Protein AF-A0A3D1RFX2-F1 (afdb_monomer_lite)

Secondary structure (DSSP, 8-state):
--------------PPPP----PPPPPPP-----------------EEEEEEE-TTS-EEEEEEEEPPGGG-SHHHHHHHHHHH-TTS-EEEEEEETTEEEEEES-THIIIIISTTTHHHHHHHHHHHHHTTSTT--EEEEE---BTTB--EEE-HHHHHHTT-

Radius of gyration: 29.31 Å; chains: 1; bounding box: 61×71×76 Å

pLDDT: mean 80.64, std 20.68, range [35.94, 98.88]

Structure (mmCIF, N/CA/C/O backbone):
data_AF-A0A3D1RFX2-F1
#
_entry.id   AF-A0A3D1RFX2-F1
#
loop_
_atom_site.group_PDB
_atom_site.id
_atom_site.type_symbol
_atom_site.label_atom_id
_atom_site.label_alt_id
_atom_site.label_comp_id
_atom_site.label_asym_id
_atom_site.label_entity_id
_atom_site.label_seq_id
_atom_site.pdbx_PDB_ins_code
_atom_site.Cartn_x
_atom_site.Cartn_y
_atom_site.Cartn_z
_atom_site.occupancy
_atom_site.B_iso_or_equiv
_atom_site.auth_seq_id
_atom_site.auth_comp_id
_atom_site.auth_asym_id
_atom_site.auth_atom_id
_atom_site.pdbx_PDB_model_num
ATOM 1 N N . MET A 1 1 ? -39.037 42.378 -50.726 1.00 35.94 1 MET A N 1
ATOM 2 C CA . MET A 1 1 ? -38.202 43.366 -51.443 1.00 35.94 1 MET A CA 1
ATOM 3 C C . MET A 1 1 ? -36.954 43.651 -50.611 1.00 35.94 1 MET A C 1
ATOM 5 O O . MET A 1 1 ? -37.068 43.789 -49.404 1.00 35.94 1 MET A O 1
ATOM 9 N N . LYS A 1 2 ? -35.787 43.660 -51.273 1.00 37.69 2 LYS A N 1
ATOM 10 C CA . LYS A 1 2 ? -34.523 44.370 -50.950 1.00 37.69 2 LYS A CA 1
ATOM 11 C C . LYS A 1 2 ? -34.789 45.742 -50.256 1.00 37.69 2 LYS A C 1
ATOM 13 O O . LYS A 1 2 ? -35.808 46.326 -50.586 1.00 37.69 2 LYS A O 1
ATOM 18 N N . LYS A 1 3 ? -33.964 46.395 -49.416 1.00 47.69 3 LYS A N 1
ATOM 19 C CA . LYS A 1 3 ? -32.527 46.336 -49.066 1.00 47.69 3 LYS A CA 1
ATOM 20 C C . LYS A 1 3 ? -32.203 47.500 -48.066 1.00 47.69 3 LYS A C 1
ATOM 22 O O . LYS A 1 3 ? -32.823 48.545 -48.191 1.00 47.69 3 LYS A O 1
ATOM 27 N N . TYR A 1 4 ? -31.161 47.313 -47.235 1.00 54.84 4 TYR A N 1
ATOM 28 C CA . TYR A 1 4 ? -30.155 48.270 -46.676 1.00 54.84 4 TYR A CA 1
ATOM 29 C C . TYR A 1 4 ? -30.423 49.276 -45.516 1.00 54.84 4 TYR A C 1
ATOM 31 O O . TYR A 1 4 ? -31.164 50.233 -45.675 1.00 54.84 4 TYR A O 1
ATOM 39 N N . PHE A 1 5 ? -29.691 49.044 -44.399 1.00 53.72 5 PHE A N 1
ATOM 40 C CA . PHE A 1 5 ? -28.691 49.875 -43.656 1.00 53.72 5 PHE A CA 1
ATOM 41 C C . PHE A 1 5 ? -28.795 51.421 -43.635 1.00 53.72 5 PHE A C 1
ATOM 43 O O . PHE A 1 5 ? -29.028 52.018 -44.683 1.00 53.72 5 PHE A O 1
ATOM 50 N N . PRO A 1 6 ? -28.481 52.089 -42.492 1.00 55.72 6 PRO A N 1
ATOM 51 C CA . PRO A 1 6 ? -27.070 52.345 -42.136 1.00 55.72 6 PRO A CA 1
ATOM 52 C C . PRO A 1 6 ? -26.681 52.353 -40.637 1.00 55.72 6 PRO A C 1
ATOM 54 O O . PRO A 1 6 ? -27.497 52.424 -39.726 1.00 55.72 6 PRO A O 1
ATOM 57 N N . ILE A 1 7 ? -25.358 52.278 -40.456 1.00 57.44 7 ILE A N 1
ATOM 58 C CA . ILE A 1 7 ? -24.538 52.364 -39.240 1.00 57.44 7 ILE A CA 1
ATOM 59 C C . ILE A 1 7 ? -24.594 53.776 -38.632 1.00 57.44 7 ILE A C 1
ATOM 61 O O . ILE A 1 7 ? -24.485 54.756 -39.365 1.00 57.44 7 ILE A O 1
ATOM 65 N N . ALA A 1 8 ? -24.620 53.870 -37.299 1.00 55.34 8 ALA A N 1
ATOM 66 C CA . ALA A 1 8 ? -24.149 55.041 -36.560 1.00 55.34 8 ALA A CA 1
ATOM 67 C C . ALA A 1 8 ? -23.390 54.584 -35.303 1.00 55.34 8 ALA A C 1
ATOM 69 O O . ALA A 1 8 ? -23.938 53.914 -34.431 1.00 55.34 8 ALA A O 1
ATOM 70 N N . ALA A 1 9 ? -22.102 54.920 -35.263 1.00 55.16 9 ALA A N 1
ATOM 71 C CA . ALA A 1 9 ? -21.226 54.830 -34.102 1.00 55.16 9 ALA A CA 1
ATOM 72 C C . ALA A 1 9 ? -21.413 56.060 -33.197 1.00 55.16 9 ALA A C 1
ATOM 74 O O . ALA A 1 9 ? -21.772 57.108 -33.728 1.00 55.16 9 ALA A O 1
ATOM 75 N N . ILE A 1 10 ? -21.097 55.935 -31.894 1.00 49.28 10 ILE A N 1
ATOM 76 C CA . ILE A 1 10 ? -20.456 56.931 -30.990 1.00 49.28 10 ILE A CA 1
ATOM 77 C C . ILE A 1 10 ? -20.910 56.758 -29.526 1.00 49.28 10 ILE A C 1
ATOM 79 O O . ILE A 1 10 ? -22.106 56.689 -29.256 1.00 49.28 10 ILE A O 1
ATOM 83 N N . SER A 1 11 ? -19.924 56.788 -28.609 1.00 47.22 11 SER A N 1
ATOM 84 C CA . SER A 1 11 ? -19.923 57.317 -27.214 1.00 47.22 11 SER A CA 1
ATOM 85 C C . SER A 1 11 ? -19.313 56.311 -26.224 1.00 47.22 11 SER A C 1
ATOM 87 O O . SER A 1 11 ? -19.892 55.258 -25.997 1.00 47.22 11 SER A O 1
ATOM 89 N N . VAL A 1 12 ? -18.056 56.454 -25.785 1.00 53.31 12 VAL A N 1
ATOM 90 C CA . VAL A 1 12 ? -17.487 57.417 -24.805 1.00 53.31 12 VAL A CA 1
ATOM 91 C C . VAL A 1 12 ? -17.635 56.941 -23.346 1.00 53.31 12 VAL A C 1
ATOM 93 O O . VAL A 1 12 ? -18.729 56.874 -22.805 1.00 53.31 12 VAL A O 1
ATOM 96 N N . LEU A 1 13 ? -16.463 56.625 -22.774 1.00 56.25 13 LEU A N 1
ATOM 97 C CA . LEU A 1 13 ? -15.957 56.801 -21.402 1.00 56.25 13 LEU A CA 1
ATOM 98 C C . LEU A 1 13 ? -16.950 56.870 -20.231 1.00 56.25 13 LEU A C 1
ATOM 100 O O . LEU A 1 13 ? -17.696 57.835 -20.099 1.00 56.25 13 LEU A O 1
ATOM 104 N N . LEU A 1 14 ? -16.739 55.985 -19.251 1.00 58.66 14 LEU A N 1
ATOM 105 C CA . LEU A 1 14 ? -16.925 56.321 -17.839 1.00 58.66 14 LEU A CA 1
ATOM 106 C C . LEU A 1 14 ? -15.698 55.888 -17.030 1.00 58.66 14 LEU A C 1
ATOM 108 O O . LEU A 1 14 ? -15.405 54.704 -16.874 1.00 58.66 14 LEU A O 1
ATOM 112 N N . ALA A 1 15 ? -14.984 56.902 -16.544 1.00 51.62 15 ALA A N 1
ATOM 113 C CA . ALA A 1 15 ? -14.059 56.827 -15.430 1.00 51.62 15 ALA A CA 1
ATOM 114 C C . ALA A 1 15 ? -14.859 56.652 -14.130 1.00 51.62 15 ALA A C 1
ATOM 116 O O . ALA A 1 15 ? -15.853 57.349 -13.921 1.00 51.62 15 ALA A O 1
ATOM 117 N N . ALA A 1 16 ? -14.420 55.749 -13.254 1.00 55.69 16 ALA A N 1
ATOM 118 C CA . ALA A 1 16 ? -14.953 55.628 -11.903 1.00 55.69 16 ALA A CA 1
ATOM 119 C C . ALA A 1 16 ? -14.048 56.399 -10.932 1.00 55.69 16 ALA A C 1
ATOM 121 O O . ALA A 1 16 ? -12.867 56.086 -10.783 1.00 55.69 16 ALA A O 1
ATOM 122 N N . CYS A 1 17 ? -14.620 57.431 -10.309 1.00 61.66 17 CYS A N 1
ATOM 123 C CA . CYS A 1 17 ? -14.021 58.198 -9.222 1.00 61.66 17 CYS A CA 1
ATOM 124 C C . CYS A 1 17 ? -14.038 57.414 -7.905 1.00 61.66 17 CYS A C 1
ATOM 126 O O . CYS A 1 17 ? -14.946 56.627 -7.639 1.00 61.66 17 CYS A O 1
ATOM 128 N N . GLY A 1 18 ? -13.027 57.695 -7.082 1.00 49.12 18 GLY A N 1
ATOM 129 C CA . GLY A 1 18 ? -12.847 57.149 -5.745 1.00 49.12 18 GLY A CA 1
ATOM 130 C C . GLY A 1 18 ? -13.809 57.702 -4.693 1.00 49.12 18 GLY A C 1
ATOM 131 O O . GLY A 1 18 ? -14.353 58.799 -4.818 1.00 49.12 18 GLY A O 1
ATOM 132 N N . GLY A 1 19 ? -13.955 56.918 -3.626 1.00 42.44 19 GLY A N 1
ATOM 133 C CA . GLY A 1 19 ? -14.517 57.327 -2.344 1.00 42.44 19 GLY A CA 1
ATOM 134 C C . GLY A 1 19 ? -13.434 57.267 -1.265 1.00 42.44 19 GLY A C 1
ATOM 135 O O . GLY A 1 19 ? -12.658 56.314 -1.212 1.00 42.44 19 GLY A O 1
ATOM 136 N N . GLN A 1 20 ? -13.361 58.320 -0.453 1.00 49.94 20 GLN A N 1
ATOM 137 C CA . GLN A 1 20 ? -12.486 58.455 0.711 1.00 49.94 20 GLN A CA 1
ATOM 138 C C . GLN A 1 20 ? -13.082 57.723 1.917 1.00 49.94 20 GLN A C 1
ATOM 140 O O . GLN A 1 20 ? -14.265 57.897 2.191 1.00 49.94 20 GLN A O 1
ATOM 145 N N . ASP A 1 21 ? -12.246 57.045 2.707 1.00 44.06 21 ASP A N 1
ATOM 146 C CA . ASP A 1 21 ? -12.545 56.799 4.118 1.00 44.06 21 ASP A CA 1
ATOM 147 C C . ASP A 1 21 ? -11.284 56.941 4.995 1.00 44.06 21 ASP A C 1
ATOM 149 O O . ASP A 1 21 ? -10.296 56.230 4.849 1.00 44.06 21 ASP A O 1
ATOM 153 N N . LYS A 1 22 ? -11.355 57.972 5.844 1.00 40.41 22 LYS A N 1
ATOM 154 C CA . LYS A 1 22 ? -10.842 58.168 7.212 1.00 40.41 22 LYS A CA 1
ATOM 155 C C . LYS A 1 22 ? -9.475 57.577 7.615 1.00 40.41 22 LYS A C 1
ATOM 157 O O . LYS A 1 22 ? -9.271 56.378 7.741 1.00 40.41 22 LYS A O 1
ATOM 162 N N . GLN A 1 23 ? -8.592 58.515 7.960 1.00 47.72 23 GLN A N 1
ATOM 163 C CA . GLN A 1 23 ? -7.315 58.382 8.665 1.00 47.72 23 GLN A CA 1
ATOM 164 C C . GLN A 1 23 ? -7.404 57.510 9.937 1.00 47.72 23 GLN A C 1
ATOM 166 O O . GLN A 1 23 ? -8.243 57.795 10.792 1.00 47.72 23 GLN A O 1
ATOM 171 N N . PRO A 1 24 ? -6.502 56.531 10.132 1.00 38.31 24 PRO A N 1
ATOM 172 C CA . PRO A 1 24 ? -6.238 55.945 11.438 1.00 38.31 24 PRO A CA 1
ATOM 173 C C . PRO A 1 24 ? -5.152 56.745 12.163 1.00 38.31 24 PRO A C 1
ATOM 175 O O . PRO A 1 24 ? -4.081 57.019 11.619 1.00 38.31 24 PRO A O 1
ATOM 178 N N . GLU A 1 25 ? -5.451 57.121 13.399 1.00 43.91 25 GLU A N 1
ATOM 179 C CA . GLU A 1 25 ? -4.521 57.706 14.358 1.00 43.91 25 GLU A CA 1
ATOM 180 C C . GLU A 1 25 ? -3.430 56.692 14.724 1.00 43.91 25 GLU A C 1
ATOM 182 O O . GLU A 1 25 ? -3.712 55.529 15.006 1.00 43.91 25 GLU A O 1
ATOM 187 N N . THR A 1 26 ? -2.177 57.140 14.717 1.00 40.94 26 THR A N 1
ATOM 188 C CA . THR A 1 26 ? -1.003 56.382 15.161 1.00 40.94 26 THR A CA 1
ATOM 189 C C . THR A 1 26 ? -1.017 56.178 16.679 1.00 40.94 26 THR A C 1
ATOM 191 O O . THR A 1 26 ? -1.008 57.175 17.405 1.00 40.94 26 THR A O 1
ATOM 194 N N . PRO A 1 27 ? -0.858 54.945 17.190 1.00 44.12 27 PRO A N 1
ATOM 195 C CA . PRO A 1 27 ? -0.264 54.712 18.498 1.00 44.12 27 PRO A CA 1
ATOM 196 C C . PRO A 1 27 ? 1.205 54.298 18.330 1.00 44.12 27 PRO A C 1
ATOM 198 O O . PRO A 1 27 ? 1.540 53.406 17.551 1.00 44.12 27 PRO A O 1
ATOM 201 N N . ALA A 1 28 ? 2.085 54.972 19.068 1.00 43.53 28 ALA A N 1
ATOM 202 C CA . ALA A 1 28 ? 3.491 54.611 19.238 1.00 43.53 28 ALA A CA 1
ATOM 203 C C . ALA A 1 28 ? 3.637 53.239 19.952 1.00 43.53 28 ALA A C 1
ATOM 205 O O . ALA A 1 28 ? 2.679 52.762 20.566 1.00 43.53 28 ALA A O 1
ATOM 206 N N . PRO A 1 29 ? 4.812 52.585 19.868 1.00 50.59 29 PRO A N 1
ATOM 207 C CA . PRO A 1 29 ? 4.963 51.158 20.122 1.00 50.59 29 PRO A CA 1
ATOM 208 C C . PRO A 1 29 ? 5.013 50.856 21.621 1.00 50.59 29 PRO A C 1
ATOM 210 O O . PRO A 1 29 ? 5.698 51.548 22.377 1.00 50.59 29 PRO A O 1
ATOM 213 N N . VAL A 1 30 ? 4.337 49.783 22.036 1.00 43.06 30 VAL A N 1
ATOM 214 C CA . VAL A 1 30 ? 4.544 49.173 23.351 1.00 43.06 30 VAL A CA 1
ATOM 215 C C . VAL A 1 30 ? 4.783 47.681 23.173 1.00 43.06 30 VAL A C 1
ATOM 217 O O . VAL A 1 30 ? 4.087 46.983 22.440 1.00 43.06 30 VAL A O 1
ATOM 220 N N . ASP A 1 31 ? 5.865 47.294 23.817 1.00 42.34 31 ASP A N 1
ATOM 221 C CA . ASP A 1 31 ? 6.603 46.050 23.834 1.00 42.34 31 ASP A CA 1
ATOM 222 C C . ASP A 1 31 ? 5.822 44.855 24.420 1.00 42.34 31 ASP A C 1
ATOM 224 O O . ASP A 1 31 ? 4.835 45.014 25.136 1.00 42.34 31 ASP A O 1
ATOM 228 N N . SER A 1 32 ? 6.389 43.671 24.177 1.00 47.16 32 SER A N 1
ATOM 229 C CA . SER A 1 32 ? 6.165 42.384 24.840 1.00 47.16 32 SER A CA 1
ATOM 230 C C . SER A 1 32 ? 5.041 41.478 24.318 1.00 47.16 32 SER A C 1
ATOM 232 O O . SER A 1 32 ? 3.918 41.436 24.807 1.00 47.16 32 SER A O 1
ATOM 234 N N . THR A 1 33 ? 5.452 40.640 23.363 1.00 49.41 33 THR A N 1
ATOM 235 C CA . THR A 1 33 ? 5.419 39.172 23.484 1.00 49.41 33 THR A CA 1
ATOM 236 C C . THR A 1 33 ? 4.125 38.563 24.026 1.00 49.41 33 THR A C 1
ATOM 238 O O . THR A 1 33 ? 4.033 38.187 25.191 1.00 49.41 33 THR A O 1
ATOM 241 N N . ASN A 1 34 ? 3.175 38.315 23.129 1.00 47.72 34 ASN A N 1
ATOM 242 C CA . ASN A 1 34 ? 2.271 37.181 23.281 1.00 47.72 34 ASN A CA 1
ATOM 243 C C . ASN A 1 34 ? 2.497 36.229 22.107 1.00 47.72 34 ASN A C 1
ATOM 245 O O . ASN A 1 34 ? 1.684 36.120 21.190 1.00 47.72 34 ASN A O 1
ATOM 249 N N . VAL A 1 35 ? 3.662 35.575 22.116 1.00 44.06 35 VAL A N 1
ATOM 250 C CA . VAL A 1 35 ? 3.799 34.299 21.420 1.00 44.06 35 VAL A CA 1
ATOM 251 C C . VAL A 1 35 ? 2.889 33.365 22.197 1.00 44.06 35 VAL A C 1
ATOM 253 O O . VAL A 1 35 ? 3.242 32.906 23.282 1.00 44.06 35 VAL A O 1
ATOM 256 N N . GLN A 1 36 ? 1.681 33.153 21.677 1.00 47.16 36 GLN A N 1
ATOM 257 C CA . GLN A 1 36 ? 0.910 31.986 22.051 1.00 4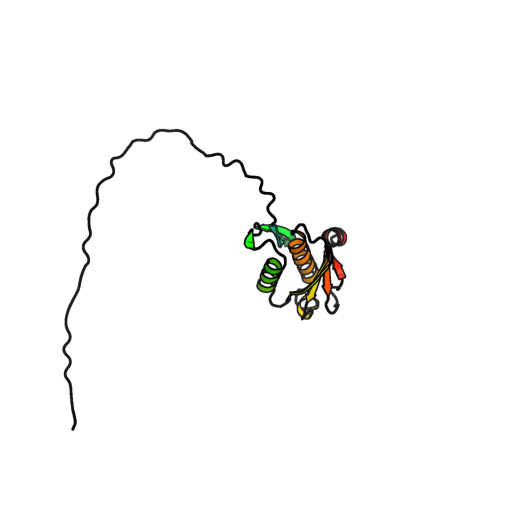7.16 36 GLN A CA 1
ATOM 258 C C . GLN A 1 36 ? 1.799 30.804 21.692 1.00 47.16 36 GLN A C 1
ATOM 260 O O . GLN A 1 36 ? 1.958 30.452 20.525 1.00 47.16 36 GLN A O 1
ATOM 265 N N . THR A 1 37 ? 2.469 30.261 22.701 1.00 44.38 37 THR A N 1
ATOM 266 C CA . THR A 1 37 ? 3.081 28.950 22.621 1.00 44.38 37 THR A CA 1
ATOM 267 C C . THR A 1 37 ? 1.914 27.996 22.440 1.00 44.38 37 THR A C 1
ATOM 269 O O . THR A 1 37 ? 1.340 27.509 23.415 1.00 44.38 37 THR A O 1
ATOM 272 N N . GLU A 1 38 ? 1.506 27.799 21.187 1.00 46.66 38 GLU A N 1
ATOM 273 C CA . GLU A 1 38 ? 0.724 26.646 20.787 1.00 46.66 38 GLU A CA 1
ATOM 274 C C . GLU A 1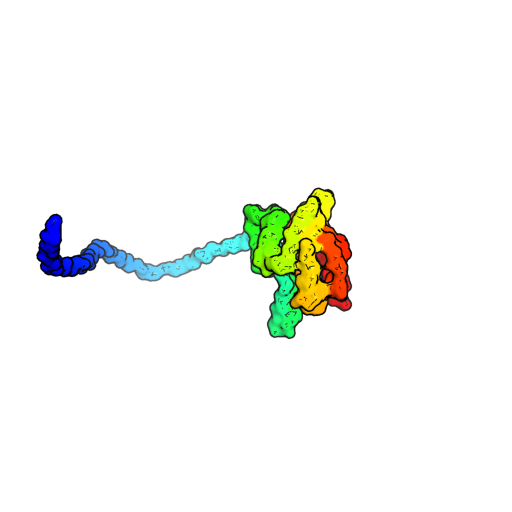 38 ? 1.535 25.454 21.270 1.00 46.66 38 GLU A C 1
ATOM 276 O O . GLU A 1 38 ? 2.578 25.091 20.725 1.00 46.66 38 GLU A O 1
ATOM 281 N N . THR A 1 39 ? 1.114 24.923 22.412 1.00 44.66 39 THR A N 1
ATOM 282 C CA . THR A 1 39 ? 1.620 23.650 22.885 1.00 44.66 39 THR A CA 1
ATOM 283 C C . THR A 1 39 ? 1.334 22.696 21.734 1.00 44.66 39 THR A C 1
ATOM 285 O O . THR A 1 39 ? 0.174 22.652 21.313 1.00 44.66 39 THR A O 1
ATOM 288 N N . PRO A 1 40 ? 2.335 22.002 21.161 1.00 45.66 40 PRO A N 1
ATOM 289 C CA . PRO A 1 40 ? 2.068 21.083 20.074 1.00 45.66 40 PRO A CA 1
ATOM 290 C C . PRO A 1 40 ? 1.072 20.071 20.619 1.00 45.66 40 PRO A C 1
ATOM 292 O O . PRO A 1 40 ? 1.391 19.286 21.514 1.00 45.66 40 PRO A O 1
ATOM 295 N N . VAL A 1 41 ? -0.167 20.142 20.136 1.00 42.38 41 VAL A N 1
ATOM 296 C CA . VAL A 1 41 ? -1.137 19.092 20.383 1.00 42.38 41 VAL A CA 1
ATOM 297 C C . VAL A 1 41 ? -0.520 17.882 19.710 1.00 42.38 41 VAL A C 1
ATOM 299 O O . VAL A 1 41 ? -0.459 17.812 18.481 1.00 42.38 41 VAL A O 1
ATOM 302 N N . ILE A 1 42 ? 0.026 16.973 20.516 1.00 43.91 42 ILE A N 1
ATOM 303 C CA . ILE A 1 42 ? 0.468 15.673 20.036 1.00 43.91 42 ILE A CA 1
ATOM 304 C C . ILE A 1 42 ? -0.810 14.958 19.612 1.00 43.91 42 ILE A C 1
ATOM 306 O O . ILE A 1 42 ? -1.502 14.335 20.412 1.00 43.91 42 ILE A O 1
ATOM 310 N N . THR A 1 43 ? -1.182 15.153 18.354 1.00 55.06 43 THR A N 1
ATOM 311 C CA . THR A 1 43 ? -2.231 14.378 17.716 1.00 55.06 43 THR A CA 1
ATOM 312 C C . THR A 1 43 ? -1.620 13.023 17.373 1.00 55.06 43 THR A C 1
ATOM 314 O O . THR A 1 43 ? -0.542 12.956 16.780 1.00 55.06 43 THR A O 1
ATOM 317 N N . ASP A 1 44 ? -2.292 11.935 17.753 1.00 67.62 44 ASP A N 1
ATOM 318 C CA . ASP A 1 44 ? -1.991 10.567 17.295 1.00 67.62 44 ASP A CA 1
ATOM 319 C C . ASP A 1 44 ? -2.430 10.405 15.826 1.00 67.62 44 ASP A C 1
ATOM 321 O O . ASP A 1 44 ? -3.220 9.531 15.467 1.00 67.62 44 ASP A O 1
ATOM 325 N N . ALA A 1 45 ? -2.025 11.361 14.987 1.00 77.94 45 ALA A N 1
ATOM 326 C CA . ALA A 1 45 ? -2.435 11.447 13.602 1.00 77.94 45 ALA A CA 1
ATOM 327 C C . ALA A 1 45 ? -1.764 10.332 12.798 1.00 77.94 45 ALA A C 1
ATOM 329 O O . ALA A 1 45 ? -0.554 10.115 12.893 1.00 77.94 45 ALA A O 1
ATOM 330 N N . GLN A 1 46 ? -2.557 9.654 11.973 1.00 90.88 46 GLN A N 1
ATOM 331 C CA . GLN A 1 46 ? -2.072 8.748 10.940 1.00 90.88 46 GLN A CA 1
ATOM 332 C C . GLN A 1 46 ? -1.455 9.565 9.800 1.00 90.88 46 GLN A C 1
ATOM 334 O O . GLN A 1 46 ? -1.930 10.660 9.490 1.00 90.88 46 GLN A O 1
ATOM 339 N N . TYR A 1 47 ? -0.407 9.045 9.165 1.00 94.75 47 TYR A N 1
ATOM 340 C CA . TYR A 1 47 ? 0.284 9.715 8.059 1.00 94.75 47 TYR A CA 1
ATOM 341 C C . TYR A 1 47 ? 0.263 8.882 6.781 1.00 94.75 47 TYR A C 1
ATOM 343 O O . TYR A 1 47 ? 0.364 7.658 6.823 1.00 94.75 47 TYR A O 1
ATOM 351 N N . PHE A 1 48 ? 0.218 9.567 5.638 1.00 95.75 48 PHE A N 1
ATOM 352 C CA . PHE A 1 48 ? 0.619 8.953 4.379 1.00 95.75 48 PHE A CA 1
ATOM 353 C C . PHE A 1 48 ? 2.127 8.685 4.394 1.00 95.75 48 PHE A C 1
ATOM 355 O O . PHE A 1 48 ? 2.908 9.475 4.939 1.00 95.75 48 PHE A O 1
ATOM 362 N N . TRP A 1 49 ? 2.522 7.593 3.755 1.00 96.56 49 TRP A N 1
ATOM 363 C CA . TRP A 1 49 ? 3.903 7.174 3.555 1.00 96.56 49 TRP A CA 1
ATOM 364 C C . TRP A 1 49 ? 4.264 7.264 2.073 1.00 96.56 49 TRP A C 1
ATOM 366 O O . TRP A 1 49 ? 3.411 7.011 1.229 1.00 96.56 49 TRP A O 1
ATOM 376 N N . SER A 1 50 ? 5.512 7.611 1.772 1.00 95.50 50 SER A N 1
ATOM 377 C CA . SER A 1 50 ? 6.049 7.684 0.407 1.00 95.50 50 SER A CA 1
ATOM 378 C C . SER A 1 50 ? 7.469 7.135 0.373 1.00 95.50 50 SER A C 1
ATOM 380 O O . SER A 1 50 ? 8.236 7.360 1.321 1.00 95.50 50 SER A O 1
ATOM 382 N N . ALA A 1 51 ? 7.806 6.384 -0.675 1.00 92.56 51 ALA A N 1
ATOM 383 C CA . ALA A 1 51 ? 9.165 5.919 -0.925 1.00 92.56 51 ALA A CA 1
ATOM 384 C C . ALA A 1 51 ? 9.923 6.940 -1.788 1.00 92.56 51 ALA A C 1
ATOM 386 O O . ALA A 1 51 ? 9.771 6.982 -3.007 1.00 92.56 51 ALA A O 1
ATOM 387 N N . ASP A 1 52 ? 10.779 7.740 -1.155 1.00 89.12 52 ASP A N 1
ATOM 388 C CA . ASP A 1 52 ? 11.454 8.870 -1.795 1.00 89.12 52 ASP A CA 1
ATOM 389 C C . ASP A 1 52 ? 12.975 8.805 -1.615 1.00 89.12 52 ASP A C 1
ATOM 391 O O . ASP A 1 52 ? 13.491 8.356 -0.587 1.00 89.12 52 ASP A O 1
ATOM 395 N N . ALA A 1 53 ? 13.715 9.321 -2.598 1.00 88.25 53 ALA A N 1
ATOM 396 C CA . ALA A 1 53 ? 15.167 9.444 -2.507 1.00 88.25 53 ALA A CA 1
ATOM 397 C C . ALA A 1 53 ? 15.577 10.476 -1.437 1.00 88.25 53 ALA A C 1
ATOM 399 O O . ALA A 1 53 ? 14.954 11.532 -1.304 1.00 88.25 53 ALA A O 1
ATOM 400 N N . ASP A 1 54 ? 16.596 10.168 -0.640 1.00 87.44 54 ASP A N 1
ATOM 401 C CA . ASP A 1 54 ? 17.303 11.127 0.209 1.00 87.44 54 ASP A CA 1
ATOM 402 C C . ASP A 1 54 ? 18.277 11.995 -0.623 1.00 87.44 54 ASP A C 1
ATOM 404 O O . ASP A 1 54 ? 18.407 11.843 -1.841 1.00 87.44 54 ASP A O 1
ATOM 408 N N . THR A 1 55 ? 18.999 12.909 0.032 1.00 89.38 55 THR A N 1
ATOM 409 C CA . THR A 1 55 ? 19.987 13.784 -0.630 1.00 89.38 55 THR A CA 1
ATOM 410 C C . THR A 1 55 ? 21.159 13.015 -1.258 1.00 89.38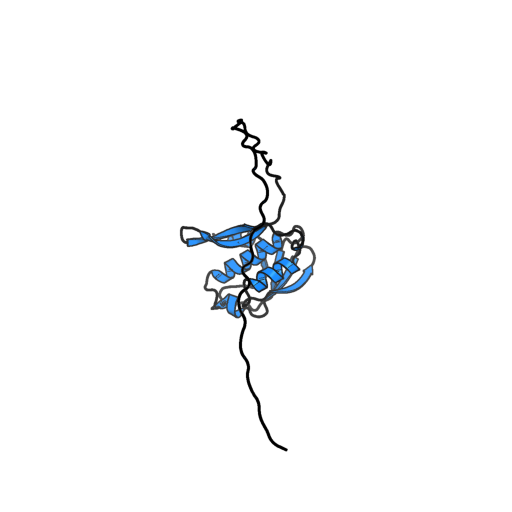 55 THR A C 1
ATOM 412 O O . THR A 1 55 ? 21.836 13.539 -2.140 1.00 89.38 55 THR A O 1
ATOM 415 N N . ALA A 1 56 ? 21.412 11.782 -0.816 1.00 89.69 56 ALA A N 1
ATOM 416 C CA . ALA A 1 56 ? 22.439 10.895 -1.354 1.00 89.69 56 ALA A CA 1
ATOM 417 C C . ALA A 1 56 ? 21.900 9.948 -2.448 1.00 89.69 56 ALA A C 1
ATOM 419 O O . ALA A 1 56 ? 22.677 9.196 -3.036 1.00 89.69 56 ALA A O 1
ATOM 420 N N . GLY A 1 57 ? 20.600 10.001 -2.758 1.00 86.88 57 GLY A N 1
ATOM 421 C CA . GLY A 1 57 ? 19.938 9.147 -3.742 1.00 86.88 57 GLY A CA 1
ATOM 422 C C . GLY A 1 57 ? 19.460 7.794 -3.203 1.00 86.88 57 GLY A C 1
ATOM 423 O O . GLY A 1 57 ? 18.985 6.974 -3.989 1.00 86.88 57 GLY A O 1
ATOM 424 N N . ASN A 1 58 ? 19.555 7.538 -1.895 1.00 88.25 58 ASN A N 1
ATOM 425 C CA . ASN A 1 58 ? 19.020 6.319 -1.289 1.00 88.25 58 ASN A CA 1
ATOM 426 C C . ASN A 1 58 ? 17.507 6.447 -1.123 1.00 88.25 58 ASN A C 1
ATOM 428 O O . ASN A 1 58 ? 17.023 7.435 -0.577 1.00 88.25 58 ASN A O 1
ATOM 432 N N . ILE A 1 59 ? 16.753 5.446 -1.567 1.00 88.62 59 ILE A N 1
ATOM 433 C CA . ILE A 1 59 ? 15.297 5.445 -1.402 1.00 88.62 59 ILE A CA 1
ATOM 434 C C . ILE A 1 59 ? 14.953 5.013 0.026 1.00 88.62 59 ILE A C 1
ATOM 436 O O . ILE A 1 59 ? 15.407 3.970 0.502 1.00 88.62 59 ILE A O 1
ATOM 440 N N . GLU A 1 60 ? 14.122 5.806 0.700 1.00 90.56 60 GLU A N 1
ATOM 441 C CA . GLU A 1 60 ? 13.617 5.520 2.040 1.00 90.56 60 GLU A CA 1
ATOM 442 C C . GLU A 1 60 ? 12.108 5.744 2.121 1.00 90.56 60 GLU A C 1
ATOM 444 O O . GLU A 1 60 ? 11.564 6.656 1.500 1.00 90.56 60 GLU A O 1
ATOM 449 N N . ILE A 1 61 ? 11.438 4.941 2.950 1.00 93.69 61 ILE A N 1
ATOM 450 C CA . ILE A 1 61 ? 10.023 5.125 3.273 1.00 93.69 61 ILE A CA 1
ATOM 451 C C . ILE A 1 61 ? 9.880 6.197 4.362 1.00 93.69 61 ILE A C 1
ATOM 453 O O . ILE A 1 61 ? 10.467 6.082 5.442 1.00 93.69 61 ILE A O 1
ATOM 457 N N . ARG A 1 62 ? 9.117 7.259 4.093 1.00 94.19 62 ARG A N 1
ATOM 458 C CA . ARG A 1 62 ? 8.970 8.405 5.007 1.00 94.19 62 ARG A CA 1
ATOM 459 C C . ARG A 1 62 ? 7.514 8.823 5.156 1.00 94.19 62 ARG A C 1
ATOM 461 O O . ARG A 1 62 ? 6.737 8.734 4.211 1.00 94.19 62 ARG A O 1
ATOM 468 N N . LYS A 1 63 ? 7.153 9.311 6.347 1.00 94.19 63 LYS A N 1
ATOM 469 C CA . LYS A 1 63 ? 5.870 9.992 6.571 1.00 94.19 63 LYS A CA 1
ATOM 470 C C . LYS A 1 63 ? 5.892 11.325 5.830 1.00 94.19 63 LYS A C 1
ATOM 472 O O . LYS A 1 63 ? 6.816 12.108 6.039 1.00 94.19 63 LYS A O 1
ATOM 477 N N . VAL A 1 64 ? 4.887 11.591 5.001 1.00 92.75 64 VAL A N 1
ATOM 478 C CA . VAL A 1 64 ? 4.848 12.808 4.169 1.00 92.75 64 VAL A CA 1
ATOM 479 C C . VAL A 1 64 ? 3.859 13.850 4.674 1.00 92.75 64 VAL A C 1
ATOM 481 O O . VAL A 1 64 ? 4.200 15.025 4.772 1.00 92.75 64 VAL A O 1
ATOM 484 N N . ARG A 1 65 ? 2.635 13.445 5.022 1.00 91.75 65 ARG A N 1
ATOM 485 C CA . ARG A 1 65 ? 1.590 14.351 5.522 1.00 91.75 65 ARG A CA 1
ATOM 486 C C . ARG A 1 65 ? 0.549 13.594 6.347 1.00 91.75 65 ARG A C 1
ATOM 488 O O . ARG A 1 65 ? 0.362 12.402 6.090 1.00 91.75 65 ARG A O 1
ATOM 495 N N . PRO A 1 66 ? -0.151 14.258 7.280 1.00 93.12 66 PRO A N 1
ATOM 496 C CA . PRO A 1 66 ? -1.274 13.650 7.981 1.00 93.12 66 PRO A CA 1
ATOM 497 C C . PRO A 1 66 ? -2.358 13.182 7.004 1.00 93.12 66 PRO A C 1
ATOM 499 O O . PRO A 1 66 ? -2.618 13.842 5.992 1.00 93.12 66 PRO A O 1
ATOM 502 N N . ILE A 1 67 ? -3.004 12.060 7.317 1.00 90.75 67 ILE A N 1
ATOM 503 C CA . ILE A 1 67 ? -4.205 11.603 6.622 1.00 90.75 67 ILE A CA 1
ATOM 504 C C . ILE A 1 67 ? -5.381 12.443 7.137 1.00 90.75 67 ILE A C 1
ATOM 506 O O . ILE A 1 67 ? -5.619 12.476 8.347 1.00 90.75 67 ILE A O 1
ATOM 510 N N . PRO A 1 68 ? -6.118 13.141 6.257 1.00 89.94 68 PRO A N 1
ATOM 511 C CA . PRO A 1 68 ? -7.334 13.846 6.646 1.00 89.94 68 PRO A CA 1
ATOM 512 C C . PRO A 1 68 ? -8.343 12.909 7.321 1.00 89.94 68 PRO A C 1
ATOM 514 O O . PRO A 1 68 ? -8.468 11.749 6.933 1.00 89.94 68 PRO A O 1
ATOM 517 N N . GLN A 1 69 ? -9.089 13.401 8.314 1.00 88.00 69 GLN A N 1
ATOM 518 C CA . GLN A 1 69 ? -10.015 12.565 9.091 1.00 88.00 69 GLN A CA 1
ATOM 519 C C . GLN A 1 69 ? -11.098 11.899 8.220 1.00 88.00 69 GLN A C 1
ATOM 521 O O . GLN A 1 69 ? -11.477 10.758 8.471 1.00 88.00 69 GLN A O 1
ATOM 526 N N . ASP A 1 70 ? -11.570 12.585 7.179 1.00 87.00 70 ASP A N 1
ATOM 527 C CA . ASP A 1 70 ? -12.525 12.058 6.191 1.00 87.00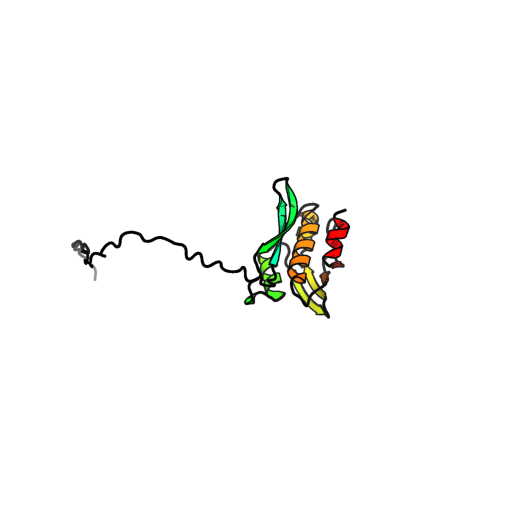 70 ASP A CA 1
ATOM 528 C C . ASP A 1 70 ? -11.927 10.969 5.279 1.00 87.00 70 ASP A C 1
ATOM 530 O O . ASP A 1 70 ? -12.659 10.223 4.633 1.00 87.00 70 ASP A O 1
ATOM 534 N N . SER A 1 71 ? -10.600 10.836 5.279 1.00 88.62 71 SER A N 1
ATOM 535 C CA . SER A 1 71 ? -9.824 9.888 4.482 1.00 88.62 71 SER A CA 1
ATOM 536 C C . SER A 1 71 ? -9.256 8.726 5.313 1.00 88.62 71 SER A C 1
ATOM 538 O O . SER A 1 71 ? -8.516 7.903 4.775 1.00 88.62 71 SER A O 1
ATOM 540 N N . LEU A 1 72 ? -9.600 8.617 6.607 1.00 92.12 72 LEU A N 1
ATOM 541 C CA . LEU A 1 72 ? -9.183 7.525 7.507 1.00 92.12 72 LEU A CA 1
ATOM 542 C C . LEU A 1 72 ? -9.952 6.218 7.244 1.00 92.12 72 LEU A C 1
ATOM 544 O O . LEU A 1 72 ? -10.544 5.617 8.138 1.00 92.12 72 LEU A O 1
ATOM 548 N N . ASN A 1 73 ? -9.966 5.775 5.992 1.00 95.12 73 ASN A N 1
ATOM 549 C CA . ASN A 1 73 ? -10.531 4.502 5.572 1.00 95.12 73 ASN A CA 1
ATOM 550 C C . ASN A 1 73 ? -9.751 3.963 4.365 1.00 95.12 73 ASN A C 1
ATOM 552 O O . ASN A 1 73 ? -9.166 4.724 3.590 1.00 95.12 73 ASN A O 1
ATOM 556 N N . TYR A 1 74 ? -9.746 2.641 4.183 1.00 97.12 74 TYR A N 1
ATOM 557 C CA . TYR A 1 74 ? -8.924 2.026 3.140 1.00 97.12 74 TYR A CA 1
ATOM 558 C C . TYR A 1 74 ? -9.369 2.412 1.725 1.00 97.12 74 TYR A C 1
ATOM 560 O O . TYR A 1 74 ? -8.533 2.448 0.829 1.00 97.12 74 TYR A O 1
ATOM 568 N N . ALA A 1 75 ? -10.653 2.716 1.501 1.00 97.50 75 ALA A N 1
ATOM 569 C CA . ALA A 1 75 ? -11.150 3.065 0.173 1.00 97.50 75 ALA A CA 1
ATOM 570 C C . ALA A 1 75 ? -10.571 4.409 -0.293 1.00 97.50 75 ALA A C 1
ATOM 572 O O . ALA A 1 75 ? -10.067 4.492 -1.410 1.00 97.50 75 ALA A O 1
ATOM 573 N N . SER A 1 76 ? -10.541 5.416 0.586 1.00 96.81 76 SER A N 1
ATOM 574 C CA . SER A 1 76 ? -9.915 6.714 0.305 1.00 96.81 76 SER A CA 1
ATOM 575 C C . SER A 1 76 ? -8.404 6.600 0.090 1.00 96.81 76 SER A C 1
ATOM 577 O O . SER A 1 76 ? -7.862 7.242 -0.808 1.00 96.81 76 SER A O 1
ATOM 579 N N . ILE A 1 77 ? -7.712 5.753 0.862 1.00 97.25 77 ILE A N 1
ATOM 580 C CA . ILE A 1 77 ? -6.276 5.504 0.652 1.00 97.25 77 ILE A CA 1
ATOM 581 C C . ILE A 1 77 ? -6.034 4.821 -0.701 1.00 97.25 77 ILE A C 1
ATOM 583 O O . ILE A 1 77 ? -5.143 5.237 -1.437 1.00 97.25 77 ILE A O 1
ATOM 587 N N . ILE A 1 78 ? -6.833 3.814 -1.068 1.00 97.69 78 ILE A N 1
ATOM 588 C CA . ILE A 1 78 ? -6.732 3.132 -2.369 1.00 97.69 78 ILE A CA 1
ATOM 589 C C . ILE A 1 78 ? -7.012 4.095 -3.524 1.00 97.69 78 ILE A C 1
ATOM 591 O O . ILE A 1 78 ? -6.290 4.077 -4.518 1.00 97.69 78 ILE A O 1
ATOM 595 N N . GLU A 1 79 ? -8.032 4.944 -3.410 1.00 96.94 79 GLU A N 1
ATOM 596 C CA . GLU A 1 79 ? -8.341 5.961 -4.419 1.00 96.94 79 GLU A CA 1
ATOM 597 C C . GLU A 1 79 ? -7.170 6.933 -4.608 1.00 96.94 79 GLU A C 1
ATOM 599 O O . GLU A 1 79 ? -6.771 7.225 -5.741 1.00 96.94 79 GLU A O 1
ATOM 604 N N . TRP A 1 80 ? -6.561 7.373 -3.505 1.00 95.38 80 TRP A N 1
ATOM 605 C CA . TRP A 1 80 ? -5.359 8.195 -3.548 1.00 95.38 80 TRP A CA 1
ATOM 606 C C . TRP A 1 80 ? -4.187 7.462 -4.222 1.00 95.38 80 TRP A C 1
ATOM 608 O O . TRP A 1 80 ? -3.607 8.011 -5.160 1.00 95.38 80 TRP A O 1
ATOM 618 N N . MET A 1 81 ? -3.897 6.212 -3.838 1.00 95.75 81 MET A N 1
ATOM 619 C CA . MET A 1 81 ? -2.840 5.393 -4.460 1.00 95.75 81 MET A CA 1
ATOM 620 C C . MET A 1 81 ? -3.069 5.206 -5.963 1.00 95.75 81 MET A C 1
ATOM 622 O O . MET A 1 81 ? -2.149 5.378 -6.759 1.00 95.75 81 MET A O 1
ATOM 626 N N . ASN A 1 82 ? -4.303 4.914 -6.374 1.00 96.56 82 ASN A N 1
ATOM 627 C CA . ASN A 1 82 ? -4.672 4.753 -7.782 1.00 96.56 82 ASN A CA 1
ATOM 628 C C . ASN A 1 82 ? -4.555 6.058 -8.579 1.00 96.56 82 ASN A C 1
ATOM 630 O O . ASN A 1 82 ? -4.338 6.017 -9.790 1.00 96.56 82 ASN A O 1
ATOM 634 N N . THR A 1 83 ? -4.697 7.206 -7.914 1.00 95.69 83 THR A N 1
ATOM 635 C CA . THR A 1 83 ? -4.461 8.522 -8.516 1.00 95.69 83 THR A CA 1
ATOM 636 C C . THR A 1 83 ? -2.966 8.789 -8.695 1.00 95.69 83 THR A C 1
ATOM 638 O O . THR A 1 83 ? -2.577 9.354 -9.714 1.00 95.69 83 THR A O 1
ATOM 641 N N . GLN A 1 84 ? -2.127 8.380 -7.734 1.00 92.50 84 GLN A N 1
ATOM 642 C CA . GLN A 1 84 ? -0.669 8.543 -7.823 1.00 92.50 84 GLN A CA 1
ATOM 643 C C . GLN A 1 84 ? -0.025 7.578 -8.831 1.00 92.50 84 GLN A C 1
ATOM 645 O O . GLN A 1 84 ? 0.894 7.967 -9.547 1.00 92.50 84 GLN A O 1
ATOM 650 N N . TYR A 1 85 ? -0.526 6.343 -8.919 1.00 92.94 85 TYR A N 1
ATOM 651 C CA . TYR A 1 85 ? 0.037 5.269 -9.745 1.00 92.94 85 TYR A CA 1
ATOM 652 C C . TYR A 1 85 ? -1.018 4.682 -10.698 1.00 92.94 85 TYR A C 1
ATOM 654 O O . TYR A 1 85 ? -1.439 3.531 -10.537 1.00 92.94 85 TYR A O 1
ATOM 662 N N . PRO A 1 86 ? -1.473 5.442 -11.711 1.00 92.88 86 PRO A N 1
ATOM 663 C CA . PRO A 1 86 ? -2.570 5.023 -12.584 1.00 92.88 86 PRO A CA 1
ATOM 664 C C . PRO A 1 86 ? -2.267 3.763 -13.413 1.00 92.88 86 PRO A C 1
ATOM 666 O O . PRO A 1 86 ? -3.198 3.103 -13.885 1.00 92.88 86 PRO A O 1
ATOM 669 N N . GLU A 1 87 ? -0.991 3.409 -13.594 1.00 91.62 87 GLU A N 1
ATOM 670 C CA . GLU A 1 87 ? -0.542 2.196 -14.284 1.00 91.62 87 GLU A CA 1
ATOM 671 C C . GLU A 1 87 ? -0.639 0.930 -13.423 1.00 91.62 87 GLU A C 1
ATOM 673 O O . GLU A 1 87 ? -0.611 -0.173 -13.970 1.00 91.62 87 GLU A O 1
ATOM 678 N N . VAL A 1 88 ? -0.755 1.072 -12.098 1.00 92.38 88 VAL A N 1
ATOM 679 C CA . VAL A 1 88 ? -0.848 -0.037 -11.141 1.00 92.38 88 VAL A CA 1
ATOM 680 C C . VAL A 1 88 ? -2.108 0.124 -10.301 1.00 92.38 88 VAL A C 1
ATOM 682 O O . VAL A 1 88 ? -2.073 0.498 -9.131 1.00 92.38 88 VAL A O 1
ATOM 685 N N . LYS A 1 89 ? -3.250 -0.155 -10.928 1.00 94.75 89 LYS A N 1
ATOM 686 C CA . LYS A 1 89 ? -4.548 -0.028 -10.265 1.00 94.75 89 LYS A CA 1
ATOM 687 C C . LYS A 1 89 ? -4.772 -1.141 -9.246 1.00 94.75 89 LYS A C 1
ATOM 689 O O . LYS A 1 89 ? -4.743 -2.321 -9.599 1.00 94.75 89 LYS A O 1
ATOM 694 N N . LEU A 1 90 ? -5.062 -0.728 -8.020 1.00 97.62 90 LEU A N 1
ATOM 695 C CA . LEU A 1 90 ? -5.531 -1.543 -6.911 1.00 97.62 90 LEU A CA 1
ATOM 696 C C . LEU A 1 90 ? -7.058 -1.643 -6.945 1.00 97.62 90 LEU A C 1
ATOM 698 O O . LEU A 1 90 ? -7.764 -0.633 -6.981 1.00 97.62 90 LEU A O 1
ATOM 702 N N . GLU A 1 91 ? -7.558 -2.870 -6.890 1.00 97.75 91 GLU A N 1
ATOM 703 C CA . GLU A 1 91 ? -8.970 -3.212 -6.735 1.00 97.75 91 GLU A CA 1
ATOM 704 C C . GLU A 1 91 ? -9.154 -3.924 -5.390 1.00 97.75 91 GLU A C 1
ATOM 706 O O . GLU A 1 91 ? -8.451 -4.892 -5.101 1.00 97.75 91 GLU A O 1
ATOM 711 N N . THR A 1 92 ? -10.102 -3.481 -4.562 1.00 98.31 92 THR A N 1
ATOM 712 C CA . THR A 1 92 ? -10.430 -4.191 -3.317 1.00 98.31 92 THR A CA 1
ATOM 713 C C . THR A 1 92 ? -11.177 -5.482 -3.632 1.00 98.31 92 THR A C 1
ATOM 715 O O . THR A 1 92 ? -12.243 -5.443 -4.244 1.00 98.31 92 THR A O 1
ATOM 718 N N . GLU A 1 93 ? -10.663 -6.622 -3.172 1.00 98.25 93 GLU A N 1
ATOM 719 C CA . GLU A 1 93 ? -11.372 -7.903 -3.261 1.00 98.25 93 GLU A CA 1
ATOM 720 C C . GLU A 1 93 ? -12.244 -8.130 -2.023 1.00 98.25 93 GLU A C 1
ATOM 722 O O . GLU A 1 93 ? -13.426 -8.452 -2.140 1.00 98.25 93 GLU A O 1
ATOM 727 N N . LYS A 1 94 ? -11.659 -7.971 -0.828 1.00 98.44 94 LYS A N 1
ATOM 728 C CA . LYS A 1 94 ? -12.347 -8.107 0.466 1.00 98.44 94 LYS A CA 1
ATOM 729 C C . LYS A 1 94 ? -11.481 -7.606 1.623 1.00 98.44 94 LYS A C 1
ATOM 731 O O . LYS A 1 94 ? -10.261 -7.541 1.513 1.00 98.44 94 LYS A O 1
ATOM 736 N N . LEU A 1 95 ? -12.115 -7.375 2.767 1.00 98.38 95 LEU A N 1
ATOM 737 C CA . LEU A 1 95 ? -11.469 -7.288 4.077 1.00 98.38 95 LEU A CA 1
ATOM 738 C C . LEU A 1 95 ? -11.886 -8.520 4.892 1.00 98.38 95 LEU A C 1
ATOM 740 O O . LEU A 1 95 ? -13.074 -8.842 4.946 1.00 98.38 95 LEU A O 1
ATOM 744 N N . SER A 1 96 ? -10.932 -9.235 5.486 1.00 98.44 96 SER A N 1
ATOM 745 C CA . SER A 1 96 ? -11.205 -10.414 6.318 1.00 98.44 96 SER A CA 1
ATOM 746 C C . SER A 1 96 ? -10.297 -10.404 7.540 1.00 98.44 96 SER A C 1
ATOM 748 O O . SER A 1 96 ? -9.088 -10.578 7.405 1.00 98.44 96 SER A O 1
ATOM 750 N N . GLY A 1 97 ? -10.880 -10.223 8.727 1.00 97.88 97 GLY A N 1
ATOM 751 C CA . GLY A 1 97 ? -10.100 -9.946 9.934 1.00 97.88 97 GLY A CA 1
ATOM 752 C C . GLY A 1 97 ? -9.344 -8.626 9.780 1.00 97.88 97 GLY A C 1
ATOM 753 O O . GLY A 1 97 ? -9.932 -7.631 9.369 1.00 97.88 97 GLY A O 1
ATOM 754 N N . ASP A 1 98 ? -8.044 -8.654 10.048 1.00 98.31 98 ASP A N 1
ATOM 755 C CA . ASP A 1 98 ? -7.111 -7.529 9.906 1.00 98.31 98 ASP A CA 1
ATOM 756 C C . ASP A 1 98 ? -6.339 -7.542 8.571 1.00 98.31 98 ASP A C 1
ATOM 758 O O . ASP A 1 98 ? -5.343 -6.830 8.413 1.00 98.31 98 ASP A O 1
ATOM 762 N N . THR A 1 99 ? -6.771 -8.372 7.612 1.00 98.81 99 THR A N 1
ATOM 763 C CA . THR A 1 99 ? -6.123 -8.516 6.303 1.00 98.81 99 THR A CA 1
ATOM 764 C C . THR A 1 99 ? -6.985 -7.933 5.188 1.00 98.81 99 THR A C 1
ATOM 766 O O . THR A 1 99 ? -8.093 -8.417 4.920 1.00 98.81 99 THR A O 1
ATOM 769 N N . LEU A 1 100 ? -6.452 -6.931 4.487 1.00 98.88 100 LEU A N 1
ATOM 770 C CA . LEU A 1 100 ? -7.064 -6.360 3.290 1.00 98.88 100 LEU A CA 1
ATOM 771 C C . LEU A 1 100 ? -6.532 -7.065 2.037 1.00 98.88 100 LEU A C 1
ATOM 773 O O . LEU A 1 100 ? -5.329 -7.089 1.787 1.00 98.88 100 LEU A O 1
ATOM 777 N N . TYR A 1 101 ? -7.437 -7.633 1.248 1.00 98.81 101 TYR A N 1
ATOM 778 C CA . TYR A 1 101 ? -7.125 -8.349 0.015 1.00 98.81 101 TYR A CA 1
ATOM 779 C C . TYR A 1 101 ? -7.315 -7.412 -1.169 1.00 98.81 101 TYR A C 1
ATOM 781 O O . TYR A 1 101 ? -8.421 -6.911 -1.405 1.00 98.81 101 TYR A O 1
ATOM 789 N N . LEU A 1 102 ? -6.230 -7.180 -1.899 1.00 98.62 102 LEU A N 1
ATOM 790 C CA . LEU A 1 102 ? -6.166 -6.291 -3.046 1.00 98.62 102 LEU A CA 1
ATOM 791 C C . LEU A 1 102 ? -5.740 -7.061 -4.282 1.00 98.62 102 LEU A C 1
ATOM 793 O O . LEU A 1 102 ? -4.780 -7.828 -4.256 1.00 98.62 102 LEU A O 1
ATOM 797 N N . LYS A 1 103 ? -6.390 -6.772 -5.397 1.00 98.00 103 LYS A N 1
ATOM 798 C CA . LYS A 1 103 ? -5.992 -7.242 -6.713 1.00 98.00 103 LYS A CA 1
ATOM 799 C C . LYS A 1 103 ? -5.297 -6.123 -7.475 1.00 98.00 103 LYS A C 1
ATOM 801 O O . LYS A 1 103 ? -5.787 -4.998 -7.507 1.00 98.00 103 LYS A O 1
ATOM 806 N N . ILE A 1 104 ? -4.190 -6.445 -8.138 1.00 95.50 104 ILE A N 1
ATOM 807 C CA . ILE A 1 104 ? -3.575 -5.558 -9.133 1.00 95.50 104 ILE A CA 1
ATOM 808 C C . ILE A 1 104 ? -3.933 -6.102 -10.513 1.00 95.50 104 ILE A C 1
ATOM 810 O O . ILE A 1 104 ? -3.430 -7.147 -10.933 1.00 95.50 104 ILE A O 1
ATOM 814 N N . ALA A 1 105 ? -4.835 -5.409 -11.211 1.00 85.81 105 ALA A N 1
ATOM 815 C CA . ALA A 1 105 ? -5.412 -5.898 -12.465 1.00 85.81 105 ALA A CA 1
ATOM 816 C C . ALA A 1 105 ? -4.371 -6.059 -13.589 1.00 85.81 105 ALA A C 1
ATOM 818 O O . ALA A 1 105 ? -4.459 -6.998 -14.381 1.00 85.81 105 ALA A O 1
ATOM 819 N N . ASP A 1 106 ? -3.374 -5.170 -13.639 1.00 88.44 106 ASP A N 1
ATOM 820 C CA . ASP A 1 106 ? -2.268 -5.222 -14.595 1.00 88.44 106 ASP A CA 1
ATOM 821 C C . ASP A 1 106 ? -0.915 -5.102 -13.883 1.00 88.44 106 ASP A C 1
ATOM 823 O O . ASP A 1 106 ? -0.413 -4.010 -13.624 1.00 88.44 106 ASP A O 1
ATOM 827 N N . SER A 1 107 ? -0.289 -6.242 -13.585 1.00 87.31 107 SER A N 1
ATOM 828 C CA . SER A 1 107 ? 1.027 -6.270 -12.937 1.00 87.31 107 SER A CA 1
ATOM 829 C C . SER A 1 107 ? 2.198 -6.004 -13.886 1.00 87.31 107 SER A C 1
ATOM 831 O O . SER A 1 107 ? 3.333 -5.925 -13.426 1.00 87.31 107 SER A O 1
ATOM 833 N N . ARG A 1 108 ? 1.985 -5.820 -15.201 1.00 86.12 108 ARG A N 1
ATOM 834 C CA . ARG A 1 108 ? 3.099 -5.640 -16.160 1.00 86.12 108 ARG A CA 1
ATOM 835 C C . ARG A 1 108 ? 3.954 -4.419 -15.840 1.00 86.12 108 ARG A C 1
ATOM 837 O O . ARG A 1 108 ? 5.159 -4.427 -16.107 1.00 86.12 108 ARG A O 1
ATOM 844 N N . TYR A 1 109 ? 3.335 -3.371 -15.296 1.00 85.25 109 TYR A N 1
ATOM 845 C CA . TYR A 1 109 ? 4.058 -2.174 -14.889 1.00 85.25 109 TYR A CA 1
ATOM 846 C C . TYR A 1 109 ? 4.942 -2.449 -13.663 1.00 85.25 109 TYR A C 1
ATOM 848 O O . TYR A 1 109 ? 6.128 -2.120 -13.693 1.00 85.25 109 TYR A O 1
ATOM 856 N N . LEU A 1 110 ? 4.409 -3.177 -12.672 1.00 83.81 110 LEU A N 1
ATOM 857 C CA . LEU A 1 110 ? 5.155 -3.665 -11.507 1.00 83.81 110 LEU A CA 1
ATOM 858 C C . LEU A 1 110 ? 6.247 -4.672 -11.836 1.00 83.81 110 LEU A C 1
ATOM 860 O O . LEU A 1 110 ? 7.110 -4.892 -11.011 1.00 83.81 110 LEU A O 1
ATOM 864 N N . THR A 1 111 ? 6.232 -5.348 -12.977 1.00 75.62 111 THR A N 1
ATOM 865 C CA . THR A 1 111 ? 7.288 -6.330 -13.248 1.00 75.62 111 THR A CA 1
ATOM 866 C C . THR A 1 111 ? 8.409 -5.711 -14.058 1.00 75.62 111 THR A C 1
ATOM 868 O O . THR A 1 111 ? 9.557 -5.773 -13.650 1.00 75.62 111 THR A O 1
ATOM 871 N N . ASN A 1 112 ? 8.099 -5.108 -15.207 1.00 71.81 112 ASN A N 1
ATOM 872 C CA . ASN A 1 112 ? 9.127 -4.815 -16.212 1.00 71.81 112 ASN A CA 1
ATOM 873 C C . ASN A 1 112 ? 9.276 -3.325 -16.541 1.00 71.81 112 ASN A C 1
ATOM 875 O O . ASN A 1 112 ? 10.157 -2.976 -17.322 1.00 71.81 112 ASN A O 1
ATOM 879 N N . ARG A 1 113 ? 8.411 -2.448 -16.010 1.00 78.31 113 ARG A N 1
ATOM 880 C CA . ARG A 1 113 ? 8.393 -1.020 -16.388 1.00 78.31 113 ARG A CA 1
ATOM 881 C C . ARG A 1 113 ? 8.787 -0.078 -15.254 1.00 78.31 113 ARG A C 1
ATOM 883 O O . ARG A 1 113 ? 9.272 1.007 -15.543 1.00 78.31 113 ARG A O 1
ATOM 890 N N . MET A 1 114 ? 8.642 -0.504 -13.999 1.00 83.38 114 MET A N 1
ATOM 891 C CA . MET A 1 114 ? 8.987 0.289 -12.811 1.00 83.38 114 MET A CA 1
ATOM 892 C C . MET A 1 114 ? 10.478 0.191 -12.408 1.00 83.38 114 MET A C 1
ATOM 894 O O . MET A 1 114 ? 10.899 0.783 -11.419 1.00 83.38 114 MET A O 1
ATOM 898 N N . GLY A 1 115 ? 11.292 -0.551 -13.168 1.00 83.94 115 GLY A N 1
ATOM 899 C CA . GLY A 1 115 ? 12.679 -0.869 -12.808 1.00 83.94 115 GLY A CA 1
ATOM 900 C C . GLY A 1 115 ? 12.783 -2.046 -11.832 1.00 83.94 115 GLY A C 1
ATOM 901 O O . GLY A 1 115 ? 11.776 -2.629 -11.442 1.00 83.94 115 GLY A O 1
ATOM 902 N N . SER A 1 116 ? 14.005 -2.427 -11.454 1.00 84.31 116 SER A N 1
ATOM 903 C CA . SER A 1 116 ? 14.244 -3.595 -10.590 1.00 84.31 116 SER A CA 1
ATOM 904 C C . SER A 1 116 ? 13.857 -3.364 -9.127 1.00 84.31 116 SER A C 1
ATOM 906 O O . SER A 1 116 ? 13.474 -4.311 -8.447 1.00 84.31 116 SER A O 1
ATOM 908 N N . THR A 1 117 ? 13.956 -2.123 -8.644 1.00 89.19 117 THR A N 1
ATOM 909 C CA . THR A 1 117 ? 13.695 -1.742 -7.245 1.00 89.19 117 THR A CA 1
ATOM 910 C C . THR A 1 117 ? 12.316 -1.128 -7.031 1.00 89.19 117 THR A C 1
ATOM 912 O O . THR A 1 117 ? 11.746 -1.269 -5.954 1.00 89.19 117 THR A O 1
ATOM 915 N N . GLY A 1 118 ? 11.752 -0.474 -8.048 1.00 91.19 118 GLY A N 1
ATOM 916 C CA . GLY A 1 118 ? 10.442 0.171 -7.967 1.00 91.19 118 GLY A CA 1
ATOM 917 C C . GLY A 1 118 ? 9.317 -0.723 -7.427 1.00 91.19 118 GLY A C 1
ATOM 918 O O . GLY A 1 118 ? 8.581 -0.273 -6.555 1.00 91.19 118 GLY A O 1
ATOM 919 N N . PRO A 1 119 ? 9.200 -1.997 -7.842 1.00 93.06 119 PRO A N 1
ATOM 920 C CA . PRO A 1 119 ? 8.109 -2.857 -7.391 1.00 93.06 119 PRO A CA 1
ATOM 921 C C . PRO A 1 119 ? 8.166 -3.151 -5.893 1.00 93.06 119 PRO A C 1
ATOM 923 O O . PRO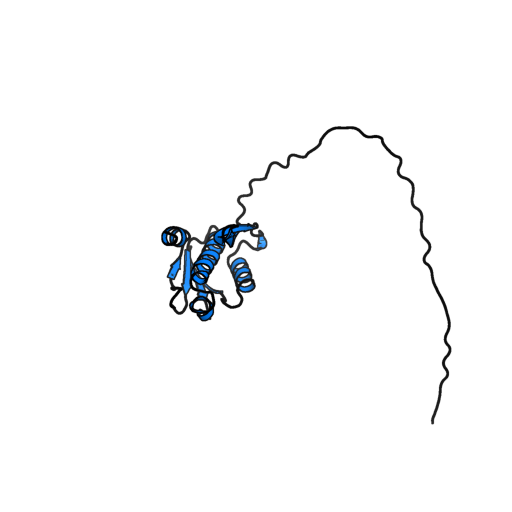 A 1 119 ? 7.128 -3.195 -5.237 1.00 93.06 119 PRO A O 1
ATOM 926 N N . PHE A 1 120 ? 9.375 -3.290 -5.341 1.00 93.75 120 PHE A N 1
ATOM 927 C CA . PHE A 1 120 ? 9.580 -3.420 -3.901 1.00 93.75 120 PHE A CA 1
ATOM 928 C C . PHE A 1 120 ? 9.053 -2.182 -3.166 1.00 93.75 120 PHE A C 1
ATOM 930 O O . PHE A 1 120 ? 8.259 -2.314 -2.238 1.00 93.75 120 PHE A O 1
ATOM 937 N N . TYR A 1 121 ? 9.439 -0.986 -3.619 1.00 94.00 121 TYR A N 1
ATOM 938 C CA . TYR A 1 121 ? 9.023 0.270 -2.993 1.00 94.00 121 TYR A CA 1
ATOM 939 C C . TYR A 1 121 ? 7.534 0.562 -3.165 1.00 94.00 121 TYR A C 1
ATOM 941 O O . TYR A 1 121 ? 6.904 1.026 -2.224 1.00 94.00 121 TYR A O 1
ATOM 949 N N . TYR A 1 122 ? 6.937 0.211 -4.304 1.00 95.25 122 TYR A N 1
ATOM 950 C CA . TYR A 1 122 ? 5.494 0.332 -4.492 1.00 95.25 122 TYR A CA 1
ATOM 951 C C . TYR A 1 122 ? 4.721 -0.567 -3.519 1.00 95.25 122 TYR A C 1
ATOM 953 O O . TYR A 1 122 ? 3.812 -0.102 -2.834 1.00 95.25 122 TYR A O 1
ATOM 961 N N . LEU A 1 123 ? 5.090 -1.851 -3.413 1.00 96.38 123 LEU A N 1
ATOM 962 C CA . LEU A 1 123 ? 4.432 -2.763 -2.471 1.00 96.38 123 LEU A CA 1
ATOM 963 C C . LEU A 1 123 ? 4.656 -2.320 -1.018 1.00 96.38 123 LEU A C 1
ATOM 965 O O . LEU A 1 123 ? 3.732 -2.418 -0.206 1.00 96.38 123 LEU A O 1
ATOM 969 N N . GLN A 1 124 ? 5.842 -1.791 -0.700 1.00 97.06 124 GLN A N 1
ATOM 970 C CA . GLN A 1 124 ? 6.138 -1.196 0.602 1.00 97.06 124 GLN A CA 1
ATOM 971 C C . GLN A 1 124 ? 5.219 -0.007 0.881 1.00 97.06 124 GLN A C 1
ATOM 973 O O . GLN A 1 124 ? 4.598 0.044 1.939 1.00 97.06 124 GLN A O 1
ATOM 978 N N . GLU A 1 125 ? 5.095 0.922 -0.060 1.00 97.00 125 GLU A N 1
ATOM 979 C CA . GLU A 1 125 ? 4.293 2.129 0.095 1.00 97.00 125 GLU A CA 1
ATOM 980 C C . GLU A 1 125 ? 2.809 1.802 0.275 1.00 97.00 125 GLU A C 1
ATOM 982 O O . GLU A 1 125 ? 2.187 2.284 1.224 1.00 97.00 125 GLU A O 1
ATOM 987 N N . VAL A 1 126 ? 2.250 0.914 -0.554 1.00 97.88 126 VAL A N 1
ATOM 988 C CA . VAL A 1 126 ? 0.862 0.454 -0.394 1.00 97.88 126 VAL A CA 1
ATOM 989 C C . VAL A 1 126 ? 0.669 -0.208 0.973 1.00 97.88 126 VAL A C 1
ATOM 991 O O . VAL A 1 126 ? -0.290 0.107 1.682 1.00 97.88 126 VAL A O 1
ATOM 994 N N . THR A 1 127 ? 1.599 -1.082 1.376 1.00 98.44 127 THR A N 1
ATOM 995 C CA . THR A 1 127 ? 1.523 -1.771 2.670 1.00 98.44 127 THR A CA 1
ATOM 996 C C . THR A 1 127 ? 1.568 -0.781 3.824 1.00 98.44 127 THR A C 1
ATOM 998 O O . THR A 1 127 ? 0.716 -0.838 4.707 1.00 98.44 127 THR A O 1
ATOM 1001 N N . TYR A 1 128 ? 2.515 0.155 3.826 1.00 98.06 128 TYR A N 1
ATOM 1002 C CA . TYR A 1 128 ? 2.677 1.126 4.906 1.00 98.06 128 TYR A CA 1
ATOM 1003 C C . TYR A 1 128 ? 1.468 2.052 5.023 1.00 98.06 128 TYR A C 1
ATOM 1005 O O . TYR A 1 128 ? 0.978 2.248 6.133 1.00 98.06 128 TYR A O 1
ATOM 1013 N N . ASN A 1 129 ? 0.948 2.564 3.905 1.00 98.00 129 ASN A N 1
ATOM 1014 C CA . ASN A 1 129 ? -0.220 3.442 3.913 1.00 98.00 129 ASN A CA 1
ATOM 1015 C C . ASN A 1 129 ? -1.469 2.746 4.460 1.00 98.00 129 ASN A C 1
ATOM 1017 O O . ASN A 1 129 ? -2.150 3.287 5.327 1.00 98.00 129 ASN A O 1
ATOM 1021 N N . LEU A 1 130 ? -1.765 1.530 4.002 1.00 98.19 130 LEU A N 1
ATOM 1022 C CA . LEU A 1 130 ? -2.981 0.834 4.424 1.00 98.19 130 LEU A CA 1
ATOM 1023 C C . LEU A 1 130 ? -2.881 0.279 5.845 1.00 98.19 130 LEU A C 1
ATOM 1025 O O . LEU A 1 130 ? -3.877 0.290 6.559 1.00 98.19 130 LEU A O 1
ATOM 1029 N N . THR A 1 131 ? -1.684 -0.122 6.278 1.00 97.69 131 THR A N 1
ATOM 1030 C CA . THR A 1 131 ? -1.428 -0.551 7.666 1.00 97.69 131 THR A CA 1
ATOM 1031 C C . THR A 1 131 ? -1.203 0.608 8.640 1.00 97.69 131 THR A C 1
ATOM 1033 O O . THR A 1 131 ? -0.929 0.390 9.816 1.00 97.69 131 THR A O 1
ATOM 1036 N N . GLU A 1 132 ? -1.296 1.861 8.179 1.00 96.25 132 GLU A N 1
ATOM 1037 C CA . GLU A 1 132 ? -1.414 3.012 9.085 1.00 96.25 132 GLU A CA 1
ATOM 1038 C C . GLU A 1 132 ? -2.822 3.075 9.708 1.00 96.25 132 GLU A C 1
ATOM 1040 O O . GLU A 1 132 ? -3.010 3.644 10.785 1.00 96.25 132 GLU A O 1
ATOM 1045 N N . LEU A 1 133 ? -3.818 2.457 9.061 1.00 95.31 133 LEU A N 1
ATOM 1046 C CA . LEU A 1 133 ? -5.154 2.286 9.621 1.00 95.31 133 LEU A CA 1
ATOM 1047 C C . LEU A 1 133 ? -5.121 1.207 10.711 1.00 95.31 133 LEU A C 1
ATOM 1049 O O . LEU A 1 133 ? -4.684 0.087 10.469 1.00 95.31 133 LEU A O 1
ATOM 1053 N N . ARG A 1 134 ? -5.629 1.534 11.905 1.00 90.56 134 ARG A N 1
ATOM 1054 C CA . ARG A 1 134 ? -5.481 0.706 13.122 1.00 90.56 134 ARG A CA 1
ATOM 1055 C C . ARG A 1 134 ? -6.054 -0.711 13.007 1.00 90.56 134 ARG A C 1
ATOM 1057 O O . ARG A 1 134 ? -5.594 -1.595 13.719 1.00 90.56 134 ARG A O 1
ATOM 1064 N N . ASP A 1 135 ? -7.037 -0.910 12.132 1.00 95.06 135 ASP A N 1
ATOM 1065 C CA . ASP A 1 135 ? -7.753 -2.181 11.979 1.00 95.06 135 ASP A CA 1
ATOM 1066 C C . ASP A 1 135 ? -7.208 -3.050 10.828 1.00 95.06 135 ASP A C 1
ATOM 1068 O O . ASP A 1 135 ? -7.801 -4.075 10.490 1.00 95.06 135 ASP A O 1
ATOM 1072 N N . ILE A 1 136 ? -6.095 -2.650 10.198 1.00 98.31 136 ILE A N 1
ATOM 1073 C CA . ILE A 1 136 ? -5.469 -3.375 9.086 1.00 98.31 136 ILE A CA 1
ATOM 1074 C C . ILE A 1 136 ? -3.992 -3.601 9.407 1.00 98.31 136 ILE A C 1
ATOM 1076 O O . ILE A 1 136 ? -3.200 -2.665 9.424 1.00 98.31 136 ILE A O 1
ATOM 1080 N N . ASN A 1 137 ? -3.602 -4.858 9.605 1.00 98.44 137 ASN A N 1
ATOM 1081 C CA . ASN A 1 137 ? -2.214 -5.235 9.898 1.00 98.44 137 ASN A CA 1
ATOM 1082 C C . ASN A 1 137 ? -1.508 -5.863 8.692 1.00 98.44 137 ASN A C 1
ATOM 1084 O O . ASN A 1 137 ? -0.281 -5.812 8.598 1.00 98.44 137 ASN A O 1
ATOM 1088 N N . TYR A 1 138 ? -2.279 -6.437 7.766 1.00 98.75 138 TYR A N 1
ATOM 1089 C CA . TYR A 1 138 ? -1.757 -7.205 6.644 1.00 98.75 138 TYR A CA 1
ATOM 1090 C C . TYR A 1 138 ? -2.417 -6.799 5.332 1.00 98.75 138 TYR A C 1
ATOM 1092 O O . TYR A 1 138 ? -3.632 -6.601 5.267 1.00 98.75 138 TYR A O 1
ATOM 1100 N N . ILE A 1 139 ? -1.625 -6.757 4.263 1.00 98.81 139 ILE A N 1
ATOM 1101 C CA . ILE A 1 139 ? -2.114 -6.577 2.895 1.00 98.81 139 ILE A CA 1
ATOM 1102 C C . ILE A 1 139 ? -1.803 -7.832 2.097 1.00 98.81 139 ILE A C 1
ATOM 1104 O O . ILE A 1 139 ? -0.648 -8.235 1.981 1.00 98.81 139 ILE A O 1
ATOM 1108 N N . HIS A 1 140 ? -2.832 -8.457 1.539 1.00 98.81 140 HIS A N 1
ATOM 1109 C CA . HIS A 1 140 ? -2.670 -9.556 0.603 1.00 98.81 140 HIS A CA 1
ATOM 1110 C C . HIS A 1 140 ? -2.806 -9.040 -0.827 1.00 98.81 140 HIS A C 1
ATOM 1112 O O . HIS A 1 140 ? -3.876 -8.573 -1.210 1.00 98.81 140 HIS A O 1
ATOM 1118 N N . PHE A 1 141 ? -1.746 -9.153 -1.624 1.00 98.44 141 PHE A N 1
ATOM 1119 C CA . PHE A 1 141 ? -1.753 -8.781 -3.033 1.00 98.44 141 PHE A CA 1
ATOM 1120 C C . PHE A 1 141 ? -1.976 -9.998 -3.927 1.00 98.44 141 PHE A C 1
ATOM 1122 O O . PHE A 1 141 ? -1.161 -10.923 -3.961 1.00 98.44 141 PHE A O 1
ATOM 1129 N N . ASN A 1 142 ? -3.042 -9.942 -4.717 1.00 97.69 142 ASN A N 1
ATOM 1130 C CA . ASN A 1 142 ? -3.360 -10.885 -5.772 1.00 97.69 142 ASN A CA 1
ATOM 1131 C C . ASN A 1 142 ? -2.990 -10.291 -7.138 1.00 97.69 142 ASN A C 1
ATOM 1133 O O . ASN A 1 142 ? -3.621 -9.351 -7.629 1.00 97.69 142 ASN A O 1
ATOM 1137 N N . PHE A 1 143 ? -1.952 -10.839 -7.764 1.00 95.12 143 PHE A N 1
ATOM 1138 C CA . PHE A 1 143 ? -1.558 -10.482 -9.121 1.00 95.12 143 PHE A CA 1
ATOM 1139 C C . PHE A 1 143 ? -0.703 -11.570 -9.763 1.00 95.12 143 PHE A C 1
ATOM 1141 O O . PHE A 1 143 ? -0.198 -12.474 -9.099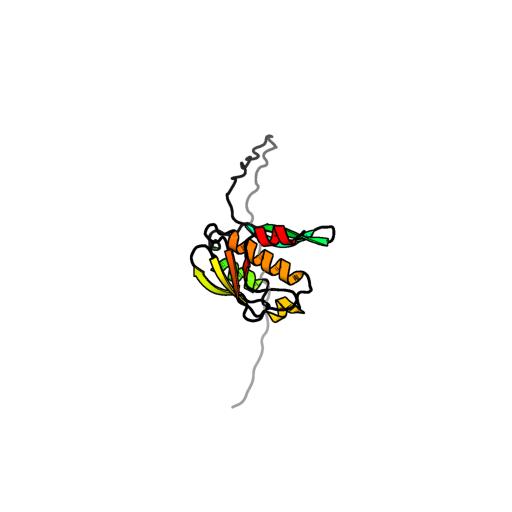 1.00 95.12 143 PHE A O 1
ATOM 1148 N N . LYS A 1 144 ? -0.520 -11.478 -11.082 1.00 92.88 144 LYS A N 1
ATOM 1149 C CA . LYS A 1 144 ? 0.372 -12.386 -11.803 1.00 92.88 144 LYS A CA 1
ATOM 1150 C C . LYS A 1 144 ? 1.827 -12.082 -11.445 1.00 92.88 144 LYS A C 1
ATOM 1152 O O . LYS A 1 144 ? 2.315 -11.008 -11.802 1.00 92.88 144 LYS A O 1
ATOM 1157 N N . GLU A 1 145 ? 2.495 -13.037 -10.800 1.00 91.25 145 GLU A N 1
ATOM 1158 C CA . GLU A 1 145 ? 3.922 -12.971 -10.461 1.00 91.25 145 GLU A CA 1
ATOM 1159 C C . GLU A 1 145 ? 4.786 -12.622 -11.682 1.00 91.25 145 GLU A C 1
ATOM 1161 O O . GLU A 1 145 ? 4.524 -13.064 -12.808 1.00 91.25 145 GLU A O 1
ATOM 1166 N N . GLY A 1 146 ? 5.842 -11.845 -11.446 1.00 85.94 146 GLY A N 1
ATOM 1167 C CA . GLY A 1 146 ? 6.903 -11.628 -12.422 1.00 85.94 146 GLY A CA 1
ATOM 1168 C C . GLY A 1 146 ? 8.266 -11.465 -11.761 1.00 85.94 146 GLY A C 1
ATOM 1169 O O . GLY A 1 146 ? 8.425 -11.674 -10.565 1.00 85.94 146 GLY A O 1
ATOM 1170 N N . ASN A 1 147 ? 9.265 -11.072 -12.552 1.00 84.50 147 ASN A N 1
ATOM 1171 C CA . ASN A 1 147 ? 10.682 -11.165 -12.168 1.00 84.50 147 ASN A CA 1
ATOM 1172 C C . ASN A 1 147 ? 11.096 -10.318 -10.950 1.00 84.50 147 ASN A C 1
ATOM 1174 O O . ASN A 1 147 ? 12.128 -10.596 -10.348 1.00 84.50 147 ASN A O 1
ATOM 1178 N N . HIS A 1 148 ? 10.319 -9.287 -10.607 1.00 85.12 148 HIS A N 1
ATOM 1179 C CA . HIS A 1 148 ? 10.670 -8.293 -9.586 1.00 85.12 148 HIS A CA 1
ATOM 1180 C C . HIS A 1 148 ? 9.584 -8.091 -8.519 1.00 85.12 148 HIS A C 1
ATOM 1182 O O . HIS A 1 148 ? 9.775 -7.305 -7.597 1.00 85.12 148 HIS A O 1
ATOM 1188 N N . ALA A 1 149 ? 8.452 -8.794 -8.624 1.00 88.94 149 ALA A N 1
ATOM 1189 C CA . ALA A 1 149 ? 7.342 -8.680 -7.686 1.00 88.94 149 ALA A CA 1
ATOM 1190 C C . ALA A 1 149 ? 6.615 -10.019 -7.562 1.00 88.94 149 ALA A C 1
ATOM 1192 O O . ALA A 1 149 ? 6.266 -10.639 -8.573 1.00 88.94 149 ALA A O 1
ATOM 1193 N N . LYS A 1 150 ? 6.361 -10.432 -6.320 1.00 92.62 150 LYS A N 1
ATOM 1194 C CA . LYS A 1 150 ? 5.633 -11.660 -5.992 1.00 92.62 150 LYS A CA 1
ATOM 1195 C C . LYS A 1 150 ? 4.283 -11.316 -5.360 1.00 92.62 150 LYS A C 1
ATOM 1197 O O . LYS A 1 150 ? 4.218 -10.341 -4.621 1.00 92.62 150 LYS A O 1
ATOM 1202 N N . PRO A 1 151 ? 3.204 -12.053 -5.659 1.00 96.06 151 PRO A N 1
ATOM 1203 C CA . PRO A 1 151 ? 1.963 -11.940 -4.905 1.00 96.06 151 PRO A CA 1
ATOM 1204 C C . PRO A 1 151 ? 2.134 -12.562 -3.514 1.00 96.06 151 PRO A C 1
ATOM 1206 O O . PRO A 1 151 ? 3.028 -13.382 -3.294 1.00 96.06 151 PRO A O 1
ATOM 1209 N N . GLY A 1 152 ? 1.254 -12.212 -2.579 1.00 97.81 152 GLY A N 1
ATOM 1210 C CA . GLY A 1 152 ? 1.310 -12.745 -1.220 1.00 97.81 152 GLY A CA 1
ATOM 1211 C C . GLY A 1 152 ? 0.809 -11.777 -0.160 1.00 97.81 152 GLY A C 1
ATOM 1212 O O . GLY A 1 152 ? 0.286 -10.711 -0.473 1.00 97.81 152 GLY A O 1
ATOM 1213 N N . THR A 1 153 ? 0.963 -12.177 1.100 1.00 98.50 153 THR A N 1
ATOM 1214 C CA . THR A 1 153 ? 0.605 -11.360 2.264 1.00 98.50 153 THR A CA 1
ATOM 1215 C C . THR A 1 153 ? 1.835 -10.655 2.814 1.00 98.50 153 THR A C 1
ATOM 1217 O O . THR A 1 153 ? 2.854 -11.297 3.060 1.00 98.50 153 THR A O 1
ATOM 1220 N N . TYR A 1 154 ? 1.706 -9.353 3.038 1.00 98.50 154 TYR A N 1
ATOM 1221 C CA . TYR A 1 154 ? 2.763 -8.464 3.491 1.00 98.50 154 TYR A CA 1
ATOM 1222 C C . TYR A 1 154 ? 2.318 -7.706 4.733 1.00 98.50 154 TYR A C 1
ATOM 1224 O O . TYR A 1 154 ? 1.165 -7.287 4.850 1.00 98.50 154 TYR A O 1
ATOM 1232 N N . ASP A 1 155 ? 3.264 -7.496 5.634 1.00 98.06 155 ASP A N 1
ATOM 1233 C CA . ASP A 1 155 ? 3.190 -6.548 6.734 1.00 98.06 155 ASP A CA 1
ATOM 1234 C C . ASP A 1 155 ? 4.397 -5.599 6.657 1.00 98.06 155 ASP A C 1
ATOM 1236 O O . ASP A 1 155 ? 5.251 -5.698 5.770 1.00 98.06 155 ASP A O 1
ATOM 1240 N N . ARG A 1 156 ? 4.501 -4.663 7.602 1.00 97.00 156 ARG A N 1
ATOM 1241 C CA . ARG A 1 156 ? 5.652 -3.748 7.646 1.00 97.00 156 ARG A CA 1
ATOM 1242 C C . ARG A 1 156 ? 6.971 -4.478 7.924 1.00 97.00 156 ARG A C 1
ATOM 1244 O O . ARG A 1 156 ? 8.017 -4.026 7.460 1.00 97.00 156 ARG A O 1
ATOM 1251 N N . SER A 1 157 ? 6.944 -5.589 8.669 1.00 96.44 157 SER A N 1
ATOM 1252 C CA . SER A 1 157 ? 8.162 -6.300 9.073 1.00 96.44 157 SER A CA 1
ATOM 1253 C C . SER A 1 157 ? 8.874 -6.968 7.896 1.00 96.44 157 SER A C 1
ATOM 1255 O O . SER A 1 157 ? 10.108 -6.934 7.849 1.00 96.44 157 SER A O 1
ATOM 1257 N N . TYR A 1 158 ? 8.120 -7.451 6.900 1.00 96.00 158 TYR A N 1
ATOM 1258 C CA . TYR A 1 158 ? 8.662 -7.972 5.645 1.00 96.00 158 TYR A CA 1
ATOM 1259 C C . TYR A 1 158 ? 9.695 -7.014 5.034 1.00 96.00 158 TYR A C 1
ATOM 1261 O O . TYR A 1 158 ? 10.858 -7.375 4.845 1.00 96.00 158 TYR A O 1
ATOM 1269 N N . PHE A 1 159 ? 9.320 -5.749 4.834 1.00 93.75 159 PHE A N 1
ATOM 1270 C CA . PHE A 1 159 ? 10.176 -4.762 4.167 1.00 93.75 159 PHE A CA 1
ATOM 1271 C C . PHE A 1 159 ? 11.365 -4.294 5.012 1.00 93.75 159 PHE A C 1
ATOM 1273 O O . PHE A 1 159 ? 12.348 -3.793 4.472 1.00 93.75 159 PHE A O 1
ATOM 1280 N N . ILE A 1 160 ? 11.304 -4.465 6.334 1.00 90.62 160 ILE A N 1
ATOM 1281 C CA . ILE A 1 160 ? 12.446 -4.220 7.222 1.00 90.62 160 ILE A CA 1
ATOM 1282 C C . ILE A 1 160 ? 13.457 -5.367 7.107 1.00 90.62 160 ILE A C 1
ATOM 1284 O O . ILE A 1 160 ? 14.665 -5.130 7.137 1.00 90.62 160 ILE A O 1
ATOM 1288 N N . SER A 1 161 ? 12.974 -6.606 6.980 1.00 86.56 161 SER A N 1
ATOM 1289 C CA . SER A 1 161 ? 13.823 -7.798 6.904 1.00 86.56 161 SER A CA 1
ATOM 1290 C C . SER A 1 161 ? 14.534 -7.955 5.558 1.00 86.56 161 SER A C 1
ATOM 1292 O O . SER A 1 161 ? 15.705 -8.325 5.540 1.00 86.56 161 SER A O 1
ATOM 1294 N N . GLU A 1 162 ? 13.864 -7.595 4.462 1.00 83.69 162 GLU A N 1
ATOM 1295 C CA . GLU A 1 162 ? 14.373 -7.722 3.089 1.00 83.69 162 GLU A CA 1
ATOM 1296 C C . GLU A 1 162 ? 15.309 -6.572 2.673 1.00 83.69 162 GLU A C 1
ATOM 1298 O O . GLU A 1 162 ? 15.980 -6.658 1.651 1.00 83.69 162 GLU A O 1
ATOM 1303 N N . ARG A 1 163 ? 15.407 -5.491 3.464 1.00 68.44 163 ARG A N 1
ATOM 1304 C CA . ARG A 1 163 ? 16.353 -4.379 3.224 1.00 68.44 163 ARG A CA 1
ATOM 1305 C C . ARG A 1 163 ? 17.789 -4.696 3.691 1.00 68.44 163 ARG A C 1
ATOM 1307 O O . ARG A 1 163 ? 18.572 -3.768 3.889 1.00 68.44 163 ARG A O 1
ATOM 1314 N N . ARG A 1 164 ? 18.108 -5.966 3.965 1.00 49.41 164 ARG A N 1
ATOM 1315 C CA . ARG A 1 164 ? 19.398 -6.415 4.516 1.00 49.41 164 ARG A CA 1
ATOM 1316 C C . ARG A 1 164 ? 20.378 -6.868 3.446 1.00 49.41 164 ARG A C 1
ATOM 1318 O O . ARG A 1 164 ? 19.940 -7.535 2.489 1.00 49.41 164 ARG A O 1
#

Sequence (164 aa):
MKKYFPIAAISVLLAACGGQDKQPETPAPVDSTNVQTETPVITDAQYFWSADADTAGNIEIRKVRPIPQDSLNYASIIEWMNTQYPEVKLETEKLSGDTLYLKIADSRYLTNRMGSTGPFYYLQEVTYNLTELRDINYIHFNFKEGNHAKPGTYDRSYFISERR

Foldseek 3Di:
DDDDDDDDDDDDDDDDDDDDDDDDDDDDDDDDDDPVPPPPPPDPFQFQWAFDADPVGDTDIDGDGGQPPVCLDLVSVLVVLCVVCVVFHWDFPDDDFQETEIEGPDCPCLAPPCPQCRNLRSVLNSQSNNCSRVRHAKYFYDDDDHDRDDTGIDGNVVSVVVVD